Protein AF-A0A645I026-F1 (afdb_monomer)

Structure (mmCIF, N/CA/C/O backbone):
data_AF-A0A645I026-F1
#
_entry.id   AF-A0A645I026-F1
#
loop_
_atom_site.group_PDB
_atom_site.id
_atom_site.type_symbol
_atom_site.label_atom_id
_atom_site.label_alt_id
_atom_site.label_comp_id
_atom_site.label_asym_id
_atom_site.label_entity_id
_atom_site.label_seq_id
_atom_site.pdbx_PDB_ins_code
_atom_site.Cartn_x
_atom_site.Cartn_y
_atom_site.Cartn_z
_atom_site.occupancy
_atom_site.B_iso_or_equiv
_atom_site.auth_seq_id
_atom_site.auth_comp_id
_atom_site.auth_asym_id
_atom_site.auth_atom_id
_atom_site.pdbx_PDB_model_num
ATOM 1 N N . MET A 1 1 ? 0.939 -9.916 3.334 1.00 90.81 1 MET A N 1
ATOM 2 C CA . MET A 1 1 ? -0.097 -9.613 2.329 1.00 90.81 1 MET A CA 1
ATOM 3 C C . MET A 1 1 ? -1.330 -9.208 3.107 1.00 90.81 1 MET A C 1
ATOM 5 O O . MET A 1 1 ? -1.526 -9.803 4.155 1.00 90.81 1 MET A O 1
ATOM 9 N N . MET A 1 2 ? -2.056 -8.186 2.667 1.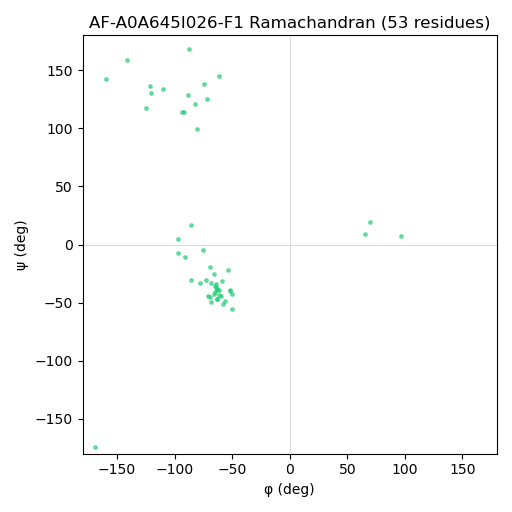00 95.50 2 MET A N 1
ATOM 10 C CA . MET A 1 2 ? -3.292 -7.735 3.307 1.00 95.50 2 MET A CA 1
ATOM 11 C C . MET A 1 2 ? -4.440 -7.827 2.305 1.00 95.50 2 MET A C 1
ATOM 13 O O . MET A 1 2 ? -4.286 -7.315 1.190 1.00 95.50 2 MET A O 1
ATOM 17 N N . THR A 1 3 ? -5.552 -8.440 2.711 1.00 96.25 3 THR A N 1
ATOM 18 C CA . THR A 1 3 ? -6.767 -8.536 1.893 1.00 96.25 3 THR A CA 1
ATOM 19 C C . THR A 1 3 ? -7.679 -7.333 2.077 1.00 96.25 3 THR A C 1
ATOM 21 O O . THR A 1 3 ? -7.506 -6.508 2.984 1.00 96.25 3 THR A O 1
ATOM 24 N N . ARG A 1 4 ? -8.684 -7.217 1.207 1.00 95.38 4 ARG A N 1
ATOM 25 C CA . ARG A 1 4 ? -9.683 -6.155 1.320 1.00 95.38 4 ARG A CA 1
ATOM 26 C C . ARG A 1 4 ? -10.493 -6.270 2.610 1.00 95.38 4 ARG A C 1
ATOM 28 O O . ARG A 1 4 ? -10.777 -5.258 3.239 1.00 95.38 4 ARG A O 1
ATOM 35 N N . GLU A 1 5 ? -10.838 -7.481 3.018 1.00 97.12 5 GLU A N 1
ATOM 36 C CA . GLU A 1 5 ? -11.622 -7.746 4.225 1.00 97.12 5 GLU A CA 1
ATOM 37 C C . GLU A 1 5 ? -10.841 -7.350 5.482 1.00 97.12 5 GLU A C 1
ATOM 39 O O . GLU A 1 5 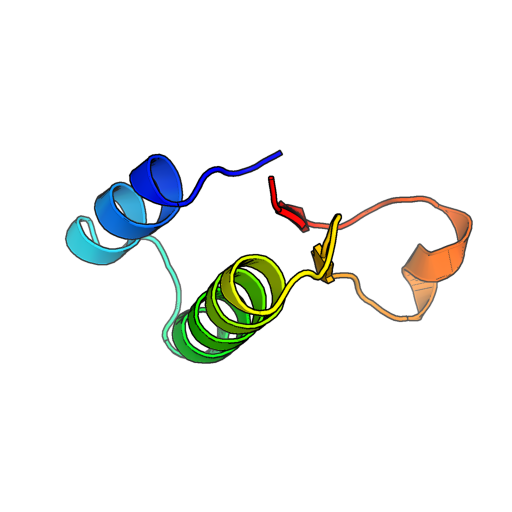? -11.388 -6.693 6.369 1.00 97.12 5 GLU A O 1
ATOM 44 N N . GLU A 1 6 ? -9.547 -7.682 5.531 1.00 97.44 6 GLU A N 1
ATOM 45 C CA . GLU A 1 6 ? -8.649 -7.264 6.613 1.00 97.44 6 GLU A CA 1
ATOM 46 C C . GLU A 1 6 ? -8.531 -5.739 6.677 1.00 97.44 6 GLU A C 1
ATOM 48 O O . GLU A 1 6 ? -8.629 -5.148 7.754 1.00 97.44 6 GLU A O 1
ATOM 53 N N . TYR A 1 7 ? -8.385 -5.088 5.520 1.00 96.88 7 TYR A N 1
ATOM 54 C CA . TYR A 1 7 ? -8.357 -3.633 5.440 1.00 96.88 7 TYR A CA 1
ATOM 55 C C . TYR A 1 7 ? -9.627 -2.990 6.016 1.00 96.88 7 TYR A C 1
ATOM 57 O O . TYR A 1 7 ? -9.519 -2.103 6.866 1.00 96.88 7 TYR A O 1
ATOM 65 N N . GLU A 1 8 ? -10.816 -3.430 5.596 1.00 97.25 8 GLU A N 1
ATOM 66 C CA . GLU A 1 8 ? -12.082 -2.866 6.084 1.00 97.25 8 GLU A CA 1
ATOM 67 C C . GLU A 1 8 ? -12.252 -3.089 7.594 1.00 97.25 8 GLU A C 1
ATOM 69 O O . GLU A 1 8 ? -12.685 -2.183 8.310 1.00 97.25 8 GLU A O 1
ATOM 74 N N . ALA A 1 9 ? -11.841 -4.255 8.106 1.00 98.19 9 ALA A N 1
ATOM 75 C CA . ALA A 1 9 ? -11.859 -4.541 9.537 1.00 98.19 9 ALA A CA 1
ATOM 76 C C . ALA A 1 9 ? -10.932 -3.597 10.323 1.00 98.19 9 ALA A C 1
ATOM 78 O O . ALA A 1 9 ? -11.348 -3.015 11.327 1.00 98.19 9 ALA A O 1
ATOM 79 N N . TYR A 1 10 ? -9.695 -3.389 9.864 1.00 97.50 10 TYR A N 1
ATOM 80 C CA . TYR A 1 10 ? -8.744 -2.485 10.524 1.00 97.50 10 TYR A CA 1
ATOM 81 C C . TYR A 1 10 ? -9.146 -1.014 10.421 1.00 97.50 10 TYR A C 1
ATOM 83 O O . TYR A 1 10 ? -8.908 -0.243 11.355 1.00 97.50 10 TYR A O 1
ATOM 91 N N . LYS A 1 11 ? -9.779 -0.620 9.312 1.00 96.94 11 LYS A N 1
ATOM 92 C CA . LYS A 1 11 ? -10.347 0.719 9.131 1.00 96.94 11 LYS A CA 1
ATOM 93 C C . LYS A 1 11 ? -11.457 0.981 10.146 1.00 96.94 11 LYS A C 1
ATOM 95 O O . LYS A 1 11 ? -11.434 2.015 10.805 1.00 96.94 11 LYS A O 1
ATOM 100 N N . GLN A 1 12 ? -12.378 0.034 10.330 1.00 97.62 12 GLN A N 1
ATOM 101 C CA . GLN A 1 12 ? -13.458 0.143 11.322 1.00 97.62 12 GLN A CA 1
ATOM 102 C C . GLN A 1 12 ? -12.937 0.185 12.764 1.00 97.62 12 GLN A C 1
ATOM 104 O O . GLN A 1 12 ? -13.502 0.878 13.603 1.00 97.62 12 GLN A O 1
ATOM 109 N N . GLN A 1 13 ? -11.838 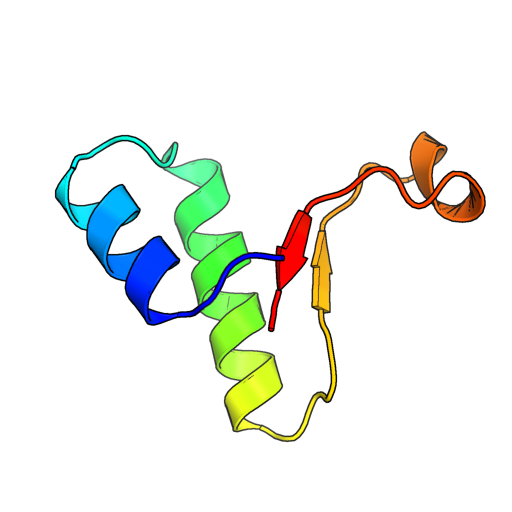-0.518 13.045 1.00 98.00 13 GLN A N 1
ATOM 110 C CA . GLN A 1 13 ? -11.175 -0.503 14.353 1.00 98.00 13 GLN A CA 1
ATOM 111 C C . GLN A 1 13 ? -10.361 0.778 14.616 1.00 98.00 13 GLN A C 1
ATOM 113 O O . GLN A 1 13 ? -9.808 0.928 15.702 1.00 98.00 13 GLN A O 1
ATOM 118 N N . GLY A 1 14 ? -10.247 1.691 13.643 1.00 97.06 14 GLY A N 1
ATOM 119 C CA . GLY A 1 14 ? -9.458 2.919 13.780 1.00 97.06 14 GLY A CA 1
ATOM 120 C C . GLY A 1 14 ? -7.941 2.689 13.828 1.00 97.06 14 GLY A C 1
ATOM 121 O O . GLY A 1 14 ? -7.205 3.551 14.296 1.00 97.06 14 GLY A O 1
ATOM 122 N N . ILE A 1 15 ? -7.460 1.531 13.361 1.00 97.69 15 ILE A N 1
ATOM 123 C CA . ILE A 1 15 ? -6.029 1.169 13.372 1.00 97.69 15 ILE A CA 1
ATOM 124 C C . ILE A 1 15 ? -5.274 1.863 12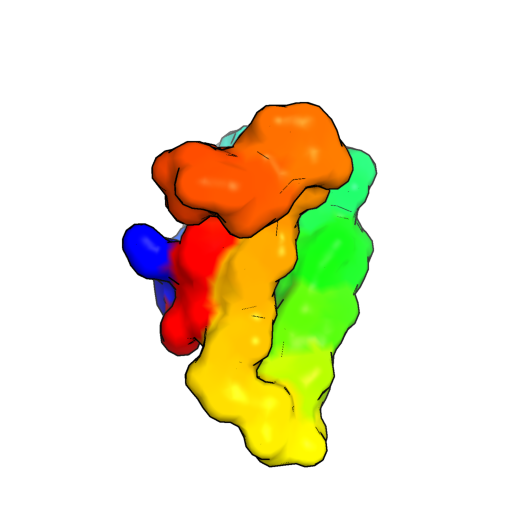.230 1.00 97.69 15 ILE A C 1
ATOM 126 O O . ILE A 1 15 ? -4.091 2.186 12.348 1.00 97.69 15 ILE A O 1
ATOM 130 N N . ILE A 1 16 ? -5.946 2.077 11.097 1.00 95.94 16 ILE A N 1
ATOM 131 C CA . ILE A 1 16 ? -5.340 2.652 9.895 1.00 95.94 16 ILE A CA 1
ATOM 132 C C . ILE A 1 16 ? -5.310 4.176 10.008 1.00 95.94 16 ILE A C 1
ATOM 134 O O . ILE A 1 16 ? -6.351 4.818 10.089 1.00 95.94 16 ILE A O 1
ATOM 138 N N . ALA A 1 17 ? -4.112 4.759 9.946 1.00 95.69 17 ALA A N 1
ATOM 139 C CA . ALA A 1 17 ? -3.941 6.208 9.935 1.00 95.69 17 ALA A CA 1
ATOM 140 C C . ALA A 1 17 ? -4.617 6.862 8.715 1.00 95.69 17 ALA A C 1
ATOM 142 O O . ALA A 1 17 ? -4.541 6.329 7.605 1.00 95.69 17 ALA A O 1
ATOM 143 N N . ASP A 1 18 ? -5.167 8.066 8.889 1.00 95.06 18 ASP A N 1
ATOM 144 C CA . ASP A 1 18 ? -5.942 8.778 7.858 1.00 95.06 18 ASP A CA 1
ATOM 145 C C . ASP A 1 18 ? -5.219 8.894 6.512 1.00 95.06 18 ASP A C 1
ATOM 147 O O . ASP A 1 18 ? -5.815 8.690 5.461 1.00 95.06 18 ASP A O 1
ATOM 151 N N . GLY A 1 19 ? -3.907 9.155 6.522 1.00 94.81 19 GLY A N 1
ATOM 152 C CA . GLY A 1 19 ? -3.107 9.256 5.296 1.00 94.81 19 GLY A CA 1
ATOM 153 C C . GLY A 1 19 ? -2.910 7.928 4.551 1.00 94.81 19 GLY A C 1
ATOM 154 O O . GLY A 1 19 ? -2.570 7.932 3.364 1.00 94.81 19 GLY A O 1
ATOM 155 N N . MET A 1 20 ? -3.113 6.791 5.223 1.00 95.62 20 MET A N 1
ATOM 156 C CA . MET A 1 20 ? -3.038 5.454 4.625 1.00 95.62 20 MET A CA 1
ATOM 157 C C . MET A 1 20 ? -4.358 5.019 3.992 1.00 95.62 20 MET A C 1
ATOM 159 O O . MET A 1 20 ? -4.319 4.324 2.979 1.00 95.62 20 MET A O 1
ATOM 163 N N . ILE A 1 21 ? -5.501 5.467 4.516 1.00 96.56 21 ILE A N 1
A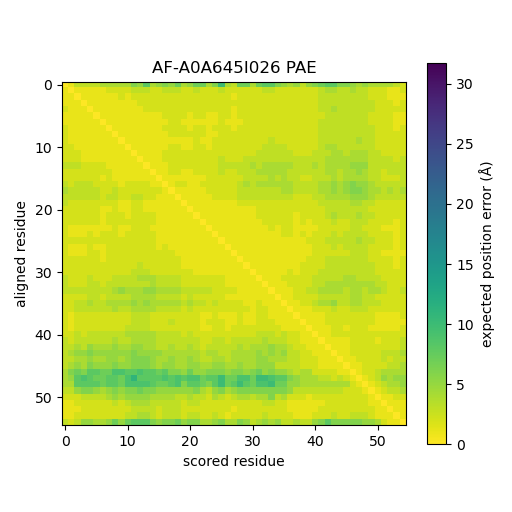TOM 164 C CA . ILE A 1 21 ? -6.836 5.158 3.977 1.00 96.56 21 ILE A CA 1
ATOM 165 C C . ILE A 1 21 ? -6.932 5.430 2.462 1.00 96.56 21 ILE A C 1
ATOM 167 O O . ILE A 1 21 ? -7.192 4.482 1.719 1.00 96.56 21 ILE A O 1
ATOM 171 N N . PRO A 1 22 ? -6.623 6.638 1.937 1.00 97.56 22 PRO A N 1
ATOM 172 C CA . PRO A 1 22 ? -6.735 6.899 0.502 1.00 97.56 22 PRO A CA 1
ATOM 173 C C . PRO A 1 22 ? -5.740 6.079 -0.333 1.00 97.56 22 PRO A C 1
ATOM 175 O O . PRO A 1 22 ? -6.002 5.794 -1.502 1.00 97.56 22 PRO A O 1
ATOM 178 N N . LYS A 1 23 ? -4.600 5.667 0.243 1.00 96.81 23 LYS A N 1
ATOM 179 C CA . LYS A 1 23 ? -3.618 4.817 -0.451 1.00 96.81 23 LYS A CA 1
ATOM 180 C C . LYS A 1 23 ? -4.153 3.400 -0.621 1.00 96.81 23 LYS A C 1
ATOM 182 O O . LYS A 1 23 ? -4.021 2.829 -1.702 1.00 96.81 23 LYS A O 1
ATOM 187 N N . LEU A 1 24 ? -4.755 2.852 0.429 1.00 97.25 24 LEU A N 1
ATOM 188 C CA . LEU A 1 24 ? -5.351 1.520 0.423 1.00 97.25 24 LEU A CA 1
ATOM 189 C C . LEU A 1 24 ? -6.605 1.489 -0.458 1.00 97.25 24 LEU A C 1
ATOM 191 O O . LEU A 1 24 ? -6.694 0.627 -1.329 1.00 97.25 24 LEU A O 1
ATOM 195 N N . ASP A 1 25 ? -7.488 2.487 -0.340 1.00 97.31 25 ASP A N 1
ATOM 196 C CA . ASP A 1 25 ? -8.686 2.622 -1.182 1.00 97.31 25 ASP A CA 1
ATOM 197 C C . ASP A 1 25 ? -8.329 2.656 -2.675 1.00 97.31 25 ASP A C 1
ATOM 199 O O . ASP A 1 25 ? -8.889 1.906 -3.478 1.00 97.31 25 ASP A O 1
ATOM 203 N N . ASN A 1 26 ? -7.351 3.484 -3.062 1.00 97.62 26 ASN A N 1
ATOM 204 C CA . ASN A 1 26 ? -6.902 3.550 -4.451 1.00 97.62 26 ASN A CA 1
ATOM 205 C C . ASN A 1 26 ? -6.272 2.231 -4.925 1.00 97.62 26 ASN A C 1
ATOM 207 O O . ASN A 1 26 ? -6.457 1.835 -6.074 1.00 97.62 26 ASN A O 1
ATOM 211 N N . SER A 1 27 ? -5.550 1.539 -4.045 1.00 97.69 27 SER A N 1
ATOM 212 C CA . SER A 1 27 ? -4.894 0.276 -4.384 1.00 97.69 27 SER A CA 1
ATOM 213 C C . SER A 1 27 ? -5.906 -0.839 -4.640 1.00 97.69 27 SER A C 1
ATOM 215 O O . SER A 1 27 ? -5.861 -1.463 -5.698 1.00 97.69 27 SER A O 1
ATOM 217 N N . PHE A 1 28 ? -6.878 -1.034 -3.744 1.00 97.38 28 PHE A N 1
ATOM 218 C CA . PHE A 1 28 ? -7.944 -2.016 -3.962 1.00 97.38 28 PHE A CA 1
ATOM 219 C C . PHE A 1 28 ? -8.824 -1.642 -5.158 1.00 97.38 28 PHE A C 1
ATOM 221 O O . PHE A 1 28 ? -9.217 -2.518 -5.928 1.00 97.38 28 PHE A O 1
ATOM 228 N N . LYS A 1 29 ? -9.075 -0.345 -5.391 1.00 97.38 29 LYS A N 1
ATOM 229 C CA . LYS A 1 29 ? -9.746 0.115 -6.614 1.00 97.38 29 LYS A CA 1
ATOM 230 C C . LYS A 1 29 ? -8.964 -0.277 -7.869 1.00 97.38 29 LYS A C 1
ATOM 232 O O . LYS A 1 29 ? -9.574 -0.748 -8.824 1.00 97.38 29 LYS A O 1
ATOM 237 N N . ALA A 1 30 ? -7.645 -0.103 -7.896 1.00 97.44 30 ALA A N 1
ATOM 238 C CA . ALA A 1 30 ? -6.821 -0.502 -9.037 1.00 97.44 30 ALA A CA 1
ATOM 239 C C . ALA A 1 30 ? -6.896 -2.018 -9.290 1.00 97.44 30 ALA A C 1
ATOM 241 O O . ALA A 1 30 ? -7.014 -2.440 -10.439 1.00 97.44 30 ALA A O 1
ATOM 242 N N . MET A 1 31 ? -6.916 -2.827 -8.229 1.00 95.81 31 MET A N 1
ATOM 243 C CA . MET A 1 31 ? -7.030 -4.286 -8.338 1.00 95.81 31 MET A CA 1
ATOM 244 C C . MET A 1 31 ? -8.371 -4.732 -8.928 1.00 95.81 31 MET A C 1
ATOM 246 O O . MET A 1 31 ? -8.397 -5.569 -9.826 1.00 95.81 31 MET A O 1
ATOM 250 N N . ILE A 1 32 ? -9.479 -4.094 -8.535 1.00 95.00 32 ILE A N 1
ATOM 251 C CA . ILE A 1 32 ? -10.796 -4.316 -9.167 1.00 95.00 32 ILE A CA 1
ATOM 252 C C . ILE A 1 32 ? -10.761 -3.992 -10.668 1.00 95.00 32 ILE A C 1
ATOM 254 O O . ILE A 1 32 ? -11.459 -4.624 -11.454 1.00 95.00 32 ILE A O 1
ATOM 258 N N . ASN A 1 33 ? -9.931 -3.029 -11.078 1.00 97.12 33 ASN A N 1
ATOM 259 C CA . ASN A 1 33 ? -9.742 -2.650 -12.480 1.00 97.12 33 ASN A CA 1
ATOM 260 C C . ASN A 1 33 ? -8.693 -3.513 -13.213 1.00 97.12 33 ASN A C 1
ATOM 262 O O . ASN A 1 33 ? -8.221 -3.126 -14.280 1.00 97.12 33 ASN A O 1
ATOM 266 N N . GLY A 1 34 ? -8.330 -4.678 -12.668 1.00 96.19 34 GLY A N 1
ATOM 267 C CA . GLY A 1 34 ? -7.485 -5.667 -13.342 1.00 96.19 34 GLY A CA 1
ATOM 268 C C . GLY A 1 34 ? -5.999 -5.607 -12.990 1.00 96.19 34 GLY A C 1
ATOM 269 O O . GLY A 1 34 ? -5.206 -6.324 -13.599 1.00 96.19 34 GLY A O 1
ATOM 270 N N . VAL A 1 35 ? -5.591 -4.792 -12.011 1.00 96.94 35 VAL A N 1
ATOM 271 C CA . VAL A 1 35 ? -4.222 -4.860 -11.476 1.00 96.94 35 VAL A CA 1
ATOM 272 C C . VAL A 1 35 ? -4.056 -6.137 -10.650 1.00 96.94 35 VAL A C 1
ATOM 274 O O . VAL A 1 35 ? -4.796 -6.370 -9.701 1.00 96.94 35 VAL A O 1
ATOM 277 N N . SER A 1 36 ? -3.057 -6.954 -10.985 1.00 94.38 36 SER A N 1
ATOM 278 C CA . SER A 1 36 ? -2.827 -8.251 -10.336 1.00 94.38 36 SER A CA 1
ATOM 279 C C . SER A 1 36 ? -2.265 -8.149 -8.917 1.00 94.38 36 SER A C 1
ATOM 281 O O . SER A 1 36 ? -2.508 -9.029 -8.098 1.00 94.38 36 SER A O 1
ATOM 283 N N . GLN A 1 37 ? -1.490 -7.104 -8.624 1.00 93.88 37 GLN A N 1
ATOM 284 C CA . GLN A 1 37 ? -0.880 -6.891 -7.315 1.00 93.88 37 GLN A CA 1
ATOM 285 C C . GLN A 1 37 ? -0.483 -5.427 -7.134 1.0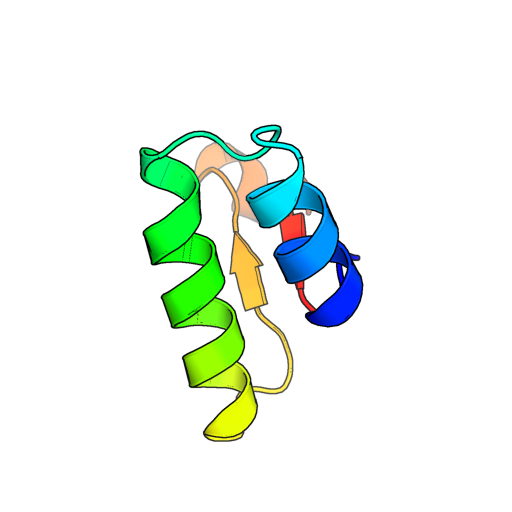0 93.88 37 GLN A C 1
ATOM 287 O O . GLN A 1 37 ? 0.023 -4.790 -8.060 1.00 93.88 37 GLN A O 1
ATOM 292 N N . VAL A 1 38 ? -0.648 -4.912 -5.915 1.00 96.25 38 VAL A N 1
ATOM 293 C CA . VAL A 1 38 ? -0.138 -3.594 -5.519 1.00 96.25 38 VAL A CA 1
ATOM 294 C C . VAL A 1 38 ? 0.808 -3.744 -4.331 1.00 96.25 38 VAL A C 1
ATOM 296 O O . VAL A 1 38 ? 0.521 -4.467 -3.378 1.00 96.25 38 VAL A O 1
ATOM 299 N N . ILE A 1 39 ? 1.944 -3.042 -4.374 1.00 95.81 39 ILE A N 1
ATOM 300 C CA . ILE A 1 39 ? 2.907 -2.986 -3.270 1.00 95.81 39 ILE A CA 1
ATOM 301 C C . ILE A 1 39 ? 3.144 -1.522 -2.902 1.00 95.81 39 ILE A C 1
ATOM 303 O O . ILE A 1 39 ? 3.655 -0.743 -3.706 1.00 95.81 39 ILE A O 1
ATOM 307 N N . ILE A 1 40 ? 2.796 -1.147 -1.671 1.00 95.25 40 ILE A N 1
ATOM 308 C CA . ILE A 1 40 ? 3.076 0.185 -1.124 1.00 95.25 40 ILE A CA 1
ATOM 309 C C . ILE A 1 40 ? 4.404 0.117 -0.370 1.00 95.25 40 ILE A C 1
ATOM 311 O O . ILE A 1 40 ? 4.510 -0.553 0.656 1.00 95.25 40 ILE A O 1
ATOM 315 N N . LEU A 1 41 ? 5.424 0.823 -0.857 1.00 95.38 41 LEU A N 1
ATOM 316 C CA . LEU A 1 41 ? 6.752 0.847 -0.243 1.00 95.38 41 LEU A CA 1
ATOM 317 C C . LEU A 1 41 ? 7.388 2.235 -0.297 1.00 95.38 41 LEU A C 1
ATOM 319 O O . LEU A 1 41 ? 7.038 3.081 -1.117 1.00 95.38 41 LEU A O 1
ATOM 323 N N . HIS A 1 42 ? 8.358 2.464 0.585 1.00 94.50 42 HIS A N 1
ATOM 324 C CA . HIS A 1 42 ? 9.230 3.631 0.496 1.00 94.50 42 HIS A CA 1
ATOM 325 C C . HIS A 1 42 ? 10.239 3.419 -0.639 1.00 94.50 42 HIS A C 1
ATOM 327 O O . HIS A 1 42 ? 10.820 2.346 -0.712 1.00 94.50 42 HIS A O 1
ATOM 333 N N . ALA A 1 43 ? 10.536 4.432 -1.461 1.00 94.31 43 ALA A N 1
ATOM 334 C CA . ALA A 1 43 ? 11.418 4.296 -2.636 1.00 94.31 43 ALA A CA 1
ATOM 335 C C . ALA A 1 43 ? 12.769 3.607 -2.334 1.00 94.31 43 ALA A C 1
ATOM 337 O O . ALA A 1 43 ? 13.188 2.703 -3.047 1.00 94.31 43 ALA A O 1
ATOM 338 N N . LYS A 1 44 ? 13.408 3.956 -1.209 1.00 96.06 44 LYS A N 1
ATOM 339 C CA . LYS A 1 44 ? 14.624 3.287 -0.699 1.00 96.06 44 LYS A CA 1
ATOM 340 C C . LYS A 1 44 ? 14.523 1.757 -0.525 1.00 96.06 44 LYS A C 1
ATOM 342 O O . LYS A 1 44 ? 15.543 1.084 -0.476 1.00 96.06 44 LYS A O 1
ATOM 347 N N . ASN A 1 45 ? 13.313 1.213 -0.402 1.00 95.88 45 ASN A N 1
ATOM 348 C CA . ASN A 1 45 ? 13.037 -0.212 -0.221 1.00 95.88 45 ASN A CA 1
ATOM 349 C C . ASN A 1 45 ? 12.680 -0.933 -1.528 1.00 95.88 45 ASN A C 1
ATOM 351 O O . ASN A 1 45 ? 12.346 -2.115 -1.481 1.00 95.88 45 ASN A O 1
ATOM 355 N N . LEU A 1 46 ? 12.743 -0.257 -2.679 1.00 91.94 46 LEU A N 1
ATOM 356 C CA . LEU A 1 46 ? 12.337 -0.823 -3.968 1.00 91.94 46 LEU A CA 1
ATOM 357 C C . LEU A 1 46 ? 13.005 -2.176 -4.254 1.00 91.94 46 LEU A C 1
ATOM 359 O O . LEU A 1 46 ? 12.351 -3.096 -4.728 1.00 91.94 46 LEU A O 1
ATOM 363 N N . LEU A 1 47 ? 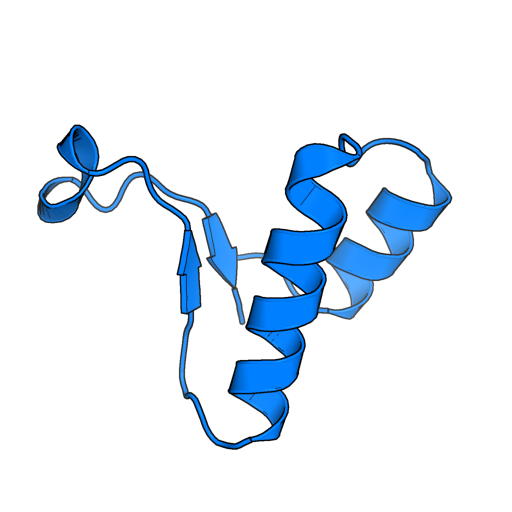14.286 -2.313 -3.898 1.00 93.81 47 LEU A N 1
ATOM 364 C CA . LEU A 1 47 ? 15.063 -3.536 -4.116 1.00 93.81 47 LEU A CA 1
ATOM 365 C C . LEU A 1 47 ? 15.015 -4.526 -2.943 1.00 93.81 47 LEU A C 1
ATOM 367 O O . LEU A 1 47 ? 15.482 -5.650 -3.078 1.00 93.81 47 LEU A O 1
ATOM 371 N N . SER A 1 48 ? 14.486 -4.125 -1.783 1.00 90.12 48 SER A N 1
ATOM 372 C CA . SER A 1 48 ? 14.458 -4.976 -0.584 1.00 90.12 48 SER A CA 1
ATOM 373 C C . SER A 1 48 ? 13.135 -5.710 -0.390 1.00 90.12 48 SER A C 1
ATOM 375 O O . SER A 1 48 ? 13.021 -6.514 0.532 1.00 90.12 48 SER A O 1
ATOM 377 N N . GLY A 1 49 ? 12.118 -5.398 -1.201 1.00 82.94 49 GLY A N 1
ATOM 378 C CA . GLY A 1 49 ? 10.772 -5.958 -1.061 1.00 82.94 49 GLY A CA 1
ATOM 379 C C . GLY A 1 49 ? 10.061 -5.541 0.232 1.00 82.94 49 GLY A C 1
ATOM 380 O O . GLY A 1 49 ? 9.002 -6.073 0.554 1.00 82.94 49 GLY A O 1
ATOM 381 N N . LYS A 1 50 ? 10.621 -4.591 0.996 1.00 91.44 50 LYS A N 1
ATOM 382 C CA . LYS A 1 50 ? 10.037 -4.128 2.259 1.00 91.44 50 LYS A CA 1
ATOM 383 C C . LYS A 1 50 ? 8.921 -3.120 1.999 1.00 91.44 50 LYS A C 1
ATOM 385 O O . LYS A 1 50 ? 9.177 -1.926 1.813 1.00 91.44 50 LYS A O 1
ATOM 390 N N . GLY A 1 51 ? 7.689 -3.606 2.056 1.00 92.75 51 GLY A N 1
ATOM 391 C CA . GLY A 1 51 ? 6.479 -2.807 1.927 1.00 92.75 51 GLY A CA 1
ATOM 392 C C . GLY A 1 51 ? 5.230 -3.589 2.303 1.00 92.75 51 GLY A C 1
ATOM 393 O O . GLY A 1 51 ? 5.294 -4.734 2.750 1.00 92.75 51 GLY A O 1
ATOM 394 N N . THR A 1 52 ? 4.086 -2.956 2.095 1.00 94.88 52 THR A N 1
ATOM 395 C CA . THR A 1 52 ? 2.776 -3.574 2.271 1.00 94.88 52 THR A CA 1
ATOM 396 C C . THR A 1 52 ? 2.336 -4.166 0.942 1.00 94.88 52 THR A C 1
ATOM 398 O O . THR A 1 52 ? 2.100 -3.432 -0.015 1.00 94.88 52 THR A O 1
ATOM 401 N N . VAL A 1 53 ? 2.238 -5.491 0.889 1.00 95.69 53 VAL A N 1
ATOM 402 C CA . VAL A 1 53 ? 1.715 -6.226 -0.270 1.00 95.69 53 VAL A CA 1
ATOM 403 C C . VAL A 1 53 ? 0.203 -6.357 -0.134 1.00 95.69 53 VAL A C 1
ATOM 405 O O . VAL A 1 53 ? -0.264 -6.817 0.910 1.00 95.69 53 VAL A O 1
ATOM 408 N N . LEU A 1 54 ? -0.533 -5.988 -1.177 1.00 96.00 54 LEU A N 1
ATOM 409 C CA . LEU A 1 54 ? -1.993 -6.042 -1.246 1.00 96.00 54 LEU A CA 1
ATOM 410 C C . LEU A 1 54 ? -2.421 -7.142 -2.222 1.00 96.00 54 LEU A C 1
ATOM 412 O O . LEU A 1 54 ? -1.825 -7.268 -3.298 1.00 96.00 54 LEU A O 1
ATOM 416 N N . GLY A 1 55 ? -3.387 -7.955 -1.791 1.00 90.56 55 GLY A N 1
ATOM 417 C CA . GLY A 1 55 ? -3.831 -9.194 -2.437 1.00 90.56 55 GLY A CA 1
ATOM 418 C C . GLY A 1 55 ? -5.339 -9.345 -2.370 1.00 90.56 55 GLY A C 1
ATOM 419 O O . GLY A 1 55 ? -5.895 -9.007 -1.305 1.00 90.56 55 GLY A O 1
#

Solvent-accessible surface area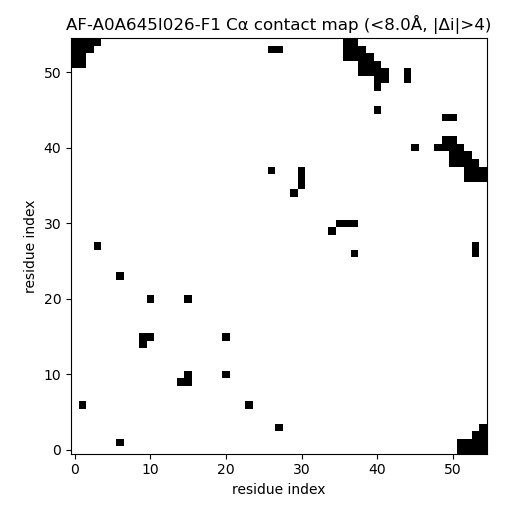 (backbone atoms only — not comparable to full-atom values): 3335 Å² total; per-residue (Å²): 116,46,41,68,68,58,49,54,53,38,50,75,69,65,70,58,54,75,83,48,50,64,55,51,54,51,44,56,51,43,36,76,72,71,44,90,69,47,73,56,58,56,77,94,27,70,88,70,72,56,54,50,40,40,90

pLDDT: mean 9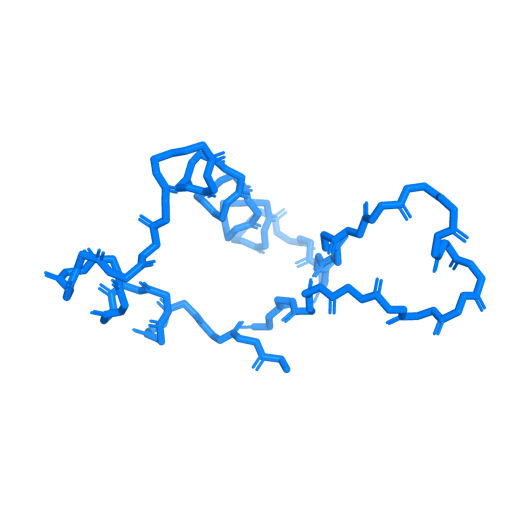5.5, std 2.57, range [82.94, 98.19]

Sequence (55 aa):
MMTREEYEAYKQQGIIADGMIPKLDNSFKAMINGVSQVIILHAKNLLSGKGTVLG

Radius of gyration: 11.45 Å; Cα contacts (8 Å, |Δi|>4): 48; chains: 1; bounding box: 28×19×28 Å

Organism: NCBI:txid1076179

Mean predicted aligned error: 2.52 Å

Foldseek 3Di:
DAEPVNVVVCVVVVNDDPVCVVVVVVQVVVVVVPDPWDWDDDPVCPPVSPTDIYD

InterPro domains:
  IPR036393 Acetylglutamate kinase-like superfamily [G3DSA:3.40.1160.10] (1-48)
  IPR036393 Acetylglutamate kinase-like superfamily [SSF53633] (2-48)

Secondary structure (DSSP, 8-state):
-B-HHHHHHHHHTT-S-TTTHHHHHHHHHHHHTT-S-EEEE-GGGTTTT-EEEE-